Protein AF-A0A3M6R155-F1 (afdb_monomer)

Sequence (109 aa):
MAYRLGKMAHAMAHPHDADAVELNQMIVEKQVAFWQAWTAMGLHGMSAAQNFSQQWLRWSCMPWTSPAALTPLALTGQLQASLLEMATKGLAPVRRKAVANSRRLARRR

Structure (mmCIF, N/CA/C/O backbone):
data_AF-A0A3M6R155-F1
#
_entry.id   AF-A0A3M6R155-F1
#
loop_
_atom_site.group_PDB
_atom_site.id
_atom_site.type_symbol
_atom_site.label_atom_id
_atom_site.label_alt_id
_atom_site.label_comp_id
_atom_site.label_asym_id
_atom_site.label_entity_id
_atom_site.label_seq_id
_atom_site.pdbx_PDB_ins_code
_atom_site.Cartn_x
_atom_site.Cartn_y
_atom_site.Cartn_z
_atom_site.occupancy
_atom_site.B_iso_or_equiv
_atom_site.auth_seq_id
_atom_site.auth_comp_id
_atom_site.auth_asym_id
_atom_site.auth_atom_id
_atom_site.pdbx_PDB_model_num
ATOM 1 N N . MET A 1 1 ? 31.698 -8.984 -8.001 1.00 53.81 1 MET A N 1
ATOM 2 C CA . MET A 1 1 ? 30.710 -7.879 -8.112 1.00 53.81 1 MET A CA 1
ATOM 3 C C . MET A 1 1 ? 31.173 -6.743 -9.028 1.00 53.81 1 MET A C 1
ATOM 5 O O . MET A 1 1 ? 30.370 -6.322 -9.853 1.00 53.81 1 MET A O 1
ATOM 9 N N . ALA A 1 2 ? 32.440 -6.310 -8.966 1.00 62.66 2 ALA A N 1
ATOM 10 C CA . ALA A 1 2 ? 32.997 -5.236 -9.807 1.00 62.66 2 ALA A CA 1
ATOM 11 C C . ALA A 1 2 ? 32.785 -5.421 -11.329 1.00 62.66 2 ALA A C 1
ATOM 13 O O . ALA A 1 2 ? 32.384 -4.483 -12.005 1.00 62.66 2 ALA A O 1
ATOM 14 N N . TYR A 1 3 ? 32.926 -6.643 -11.858 1.00 60.19 3 TYR A N 1
ATOM 15 C CA . TYR A 1 3 ? 32.677 -6.940 -13.279 1.00 60.19 3 TYR A CA 1
ATOM 16 C C . TYR A 1 3 ? 31.215 -6.707 -13.722 1.00 60.19 3 TYR A C 1
ATOM 18 O O . TYR A 1 3 ? 30.957 -6.197 -14.810 1.00 60.19 3 TYR A O 1
ATOM 26 N N . ARG A 1 4 ? 30.232 -7.024 -12.863 1.00 59.81 4 ARG A N 1
ATOM 27 C CA . ARG A 1 4 ? 28.805 -6.780 -13.161 1.00 59.81 4 ARG A CA 1
ATOM 28 C C . ARG A 1 4 ? 28.471 -5.289 -13.111 1.00 59.81 4 ARG A C 1
ATOM 30 O O . ARG A 1 4 ? 27.705 -4.829 -13.949 1.00 59.81 4 ARG A O 1
ATOM 37 N N . LEU A 1 5 ? 29.064 -4.559 -12.165 1.00 63.44 5 LEU A N 1
ATOM 38 C CA . LEU A 1 5 ? 28.954 -3.101 -12.067 1.00 63.44 5 LEU A CA 1
ATOM 39 C C . LEU A 1 5 ? 29.582 -2.410 -13.284 1.00 63.44 5 LEU A C 1
ATOM 41 O O . LEU A 1 5 ? 28.938 -1.556 -13.879 1.00 63.44 5 LEU A O 1
ATOM 45 N N . GLY A 1 6 ? 30.769 -2.842 -13.720 1.00 67.31 6 GLY A N 1
ATOM 46 C CA . GLY A 1 6 ? 31.427 -2.323 -14.924 1.00 67.31 6 GLY A CA 1
ATOM 47 C C . GLY A 1 6 ? 30.617 -2.566 -16.201 1.00 67.31 6 GLY A C 1
ATOM 48 O O . GLY A 1 6 ? 30.427 -1.648 -16.992 1.00 67.31 6 GLY A O 1
ATOM 49 N N . LYS A 1 7 ? 30.035 -3.765 -16.363 1.00 63.97 7 LYS A N 1
ATOM 50 C CA . LYS A 1 7 ? 29.139 -4.066 -17.494 1.00 63.97 7 LYS A CA 1
ATOM 51 C C . LYS A 1 7 ? 27.850 -3.232 -17.459 1.00 63.97 7 LYS A C 1
ATOM 53 O O . LYS A 1 7 ? 27.366 -2.825 -18.509 1.00 63.97 7 LYS A O 1
ATOM 58 N N . MET A 1 8 ? 27.293 -2.965 -16.273 1.00 61.41 8 MET A N 1
ATOM 59 C CA . MET A 1 8 ? 26.123 -2.088 -16.117 1.00 61.41 8 MET A CA 1
ATOM 60 C C . MET A 1 8 ? 26.452 -0.618 -16.404 1.00 61.41 8 MET A C 1
ATOM 62 O O . MET A 1 8 ? 25.659 0.049 -17.058 1.00 61.41 8 MET A O 1
ATOM 66 N N . ALA A 1 9 ? 27.615 -0.132 -15.966 1.00 65.50 9 ALA A N 1
ATOM 67 C CA . ALA A 1 9 ? 28.080 1.226 -16.240 1.00 65.50 9 AL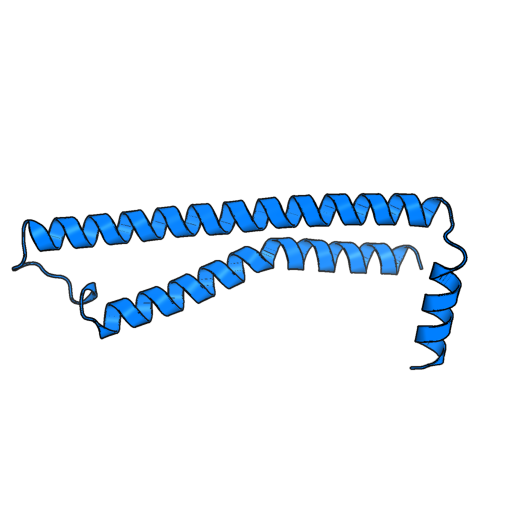A A CA 1
ATOM 68 C C . ALA A 1 9 ? 28.354 1.445 -17.737 1.00 65.50 9 ALA A C 1
ATOM 70 O O . ALA A 1 9 ? 27.937 2.453 -18.296 1.00 65.50 9 ALA A O 1
ATOM 71 N N . HIS A 1 10 ? 28.976 0.470 -18.407 1.00 64.62 10 HIS A N 1
ATOM 72 C CA . HIS A 1 10 ? 29.244 0.541 -19.843 1.00 64.62 10 HIS A CA 1
ATOM 73 C C . HIS A 1 10 ? 27.961 0.458 -20.690 1.00 64.62 10 HIS A C 1
ATOM 75 O O . HIS A 1 10 ? 27.815 1.208 -21.649 1.00 64.62 10 HIS A O 1
ATOM 81 N N . ALA A 1 11 ? 26.988 -0.372 -20.292 1.00 64.25 11 ALA A N 1
ATOM 82 C CA . ALA A 1 11 ? 25.668 -0.412 -20.932 1.00 64.25 11 ALA A CA 1
ATOM 83 C C . ALA A 1 11 ? 24.863 0.890 -20.737 1.00 64.25 11 ALA A C 1
ATOM 85 O O . ALA A 1 11 ? 24.076 1.257 -21.600 1.00 64.25 11 ALA A O 1
ATOM 86 N N . MET A 1 12 ? 25.075 1.613 -19.630 1.00 63.19 12 MET A N 1
ATOM 87 C CA . MET A 1 12 ? 24.505 2.953 -19.425 1.00 63.19 12 MET A CA 1
ATOM 88 C C . MET A 1 12 ? 25.188 4.037 -20.268 1.00 63.19 12 MET A C 1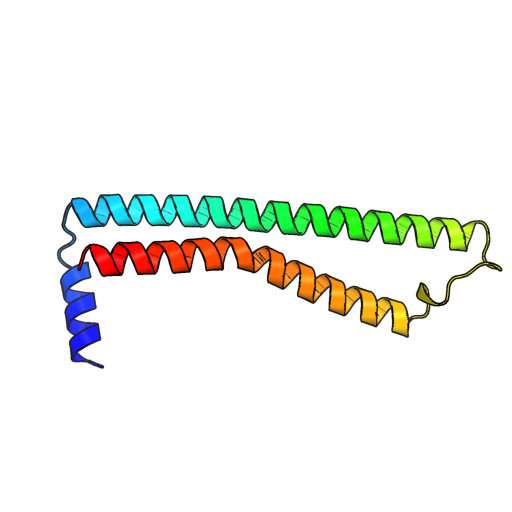
ATOM 90 O O . MET A 1 12 ? 24.548 5.033 -20.585 1.00 63.19 12 MET A O 1
ATOM 94 N N . ALA A 1 13 ? 26.465 3.862 -20.615 1.00 66.81 13 ALA A N 1
ATOM 95 C CA . ALA A 1 13 ? 27.230 4.823 -21.411 1.00 66.81 13 ALA A CA 1
ATOM 96 C C . ALA A 1 13 ? 26.902 4.763 -22.915 1.00 66.81 13 ALA A C 1
ATOM 98 O O . ALA A 1 13 ? 27.092 5.752 -23.617 1.00 66.81 13 ALA A O 1
ATOM 99 N N . HIS A 1 14 ? 26.377 3.631 -23.397 1.00 59.06 14 HIS A N 1
ATOM 100 C CA . HIS A 1 14 ? 25.954 3.442 -24.788 1.00 59.06 14 HIS A CA 1
ATOM 101 C C . HIS A 1 14 ? 24.519 2.896 -24.858 1.00 59.06 14 HIS A C 1
ATOM 103 O O . HIS A 1 14 ? 24.324 1.730 -25.208 1.00 59.06 14 HIS A O 1
ATOM 109 N N . PRO A 1 15 ? 23.508 3.705 -24.491 1.00 61.84 15 PRO A N 1
ATOM 110 C CA . PRO A 1 15 ? 22.118 3.290 -24.588 1.00 61.84 15 PRO A CA 1
ATOM 111 C C . PRO A 1 15 ? 21.742 3.116 -26.062 1.00 61.84 15 PRO A C 1
ATOM 113 O O . PRO A 1 15 ? 21.846 4.047 -26.856 1.00 61.84 15 PRO A O 1
ATOM 116 N N . HIS A 1 16 ? 21.310 1.912 -26.431 1.00 68.00 16 HIS A N 1
ATOM 117 C CA . HIS A 1 16 ? 20.696 1.662 -27.732 1.00 68.00 16 HIS A CA 1
ATOM 118 C C . HIS A 1 16 ? 19.302 2.314 -27.745 1.00 68.00 16 HIS A C 1
ATOM 120 O O . HIS A 1 16 ? 18.633 2.339 -26.711 1.00 68.00 16 HIS A O 1
ATOM 126 N N . ASP A 1 17 ? 18.798 2.786 -28.889 1.00 72.25 17 ASP A N 1
ATOM 127 C CA . ASP A 1 17 ? 17.481 3.457 -28.960 1.00 72.25 17 ASP A CA 1
ATOM 128 C C . ASP A 1 17 ? 16.334 2.599 -28.381 1.00 72.25 17 ASP A C 1
ATOM 130 O O . ASP A 1 17 ? 15.387 3.100 -27.773 1.00 72.25 17 ASP A O 1
ATOM 134 N N . ALA A 1 18 ? 16.462 1.274 -28.487 1.00 71.00 18 ALA A N 1
ATOM 135 C CA . ALA A 1 18 ? 15.538 0.300 -27.906 1.00 71.00 18 ALA A CA 1
ATOM 136 C C . ALA A 1 18 ? 15.521 0.310 -26.361 1.00 71.00 18 ALA A C 1
ATOM 138 O O . ALA A 1 18 ? 14.474 0.066 -25.754 1.00 71.00 18 ALA A O 1
ATOM 139 N N . ASP A 1 19 ? 16.649 0.624 -25.720 1.00 72.38 19 ASP A N 1
ATOM 140 C CA . ASP A 1 19 ? 16.757 0.745 -24.263 1.00 72.38 19 ASP A CA 1
ATOM 141 C C . ASP A 1 19 ? 16.162 2.066 -23.766 1.00 72.38 19 ASP A C 1
ATOM 143 O O . ASP A 1 19 ? 15.541 2.096 -22.701 1.00 72.38 19 ASP A O 1
ATOM 147 N N . ALA A 1 20 ? 16.276 3.145 -24.549 1.00 78.06 20 ALA A N 1
ATOM 148 C CA . ALA A 1 20 ? 15.637 4.426 -24.245 1.00 78.06 20 ALA A CA 1
ATOM 149 C C . ALA A 1 20 ? 14.101 4.318 -24.289 1.00 78.06 20 ALA A C 1
ATOM 151 O O . ALA A 1 20 ? 13.412 4.805 -23.386 1.00 78.06 20 ALA A O 1
ATOM 152 N N . VAL A 1 21 ? 13.563 3.612 -25.291 1.00 80.88 21 VAL A N 1
ATOM 153 C CA . VAL A 1 21 ? 12.124 3.312 -25.388 1.00 80.88 21 VAL A CA 1
ATOM 154 C C . VAL A 1 21 ? 11.657 2.458 -24.205 1.00 80.88 21 VAL A C 1
ATOM 156 O O . VAL A 1 21 ? 10.638 2.780 -23.587 1.00 80.88 21 VAL A O 1
ATOM 159 N N . GLU A 1 22 ? 12.409 1.414 -23.831 1.00 80.06 22 GLU A N 1
ATOM 160 C CA . GLU A 1 22 ? 12.077 0.599 -22.655 1.00 80.06 22 GLU A CA 1
ATOM 161 C C . GLU A 1 22 ? 12.119 1.433 -21.372 1.00 80.06 22 GLU A C 1
ATOM 163 O O . GLU A 1 22 ? 11.193 1.351 -20.569 1.00 80.06 22 GLU A O 1
ATOM 168 N N . LEU A 1 23 ? 13.143 2.271 -21.179 1.00 81.88 23 LEU A N 1
ATOM 169 C CA . LEU A 1 23 ? 13.265 3.136 -20.006 1.00 81.88 23 LEU A CA 1
ATOM 170 C C . LEU A 1 23 ? 12.075 4.089 -19.878 1.00 81.88 23 LEU A C 1
ATOM 172 O O . LEU A 1 23 ? 11.513 4.213 -18.786 1.00 81.88 23 LEU A O 1
ATOM 176 N N . ASN A 1 24 ? 11.649 4.702 -20.984 1.00 84.00 24 ASN A N 1
ATOM 177 C CA . ASN A 1 24 ? 10.467 5.556 -20.997 1.00 84.00 24 ASN A CA 1
ATOM 178 C C . ASN A 1 24 ? 9.207 4.766 -20.600 1.00 84.00 24 ASN A C 1
ATOM 180 O O . ASN A 1 24 ? 8.427 5.204 -19.751 1.00 84.00 24 ASN A O 1
ATOM 184 N N . GLN A 1 25 ? 9.059 3.539 -21.112 1.00 83.56 25 GLN A N 1
ATOM 185 C CA . GLN A 1 25 ? 7.972 2.646 -20.712 1.00 83.56 25 GLN A CA 1
ATOM 186 C C . GLN A 1 25 ? 8.022 2.315 -19.210 1.00 83.56 25 GLN A C 1
ATOM 188 O O . GLN A 1 25 ? 6.987 2.347 -18.539 1.00 83.56 25 GLN A O 1
ATOM 193 N N . MET A 1 26 ? 9.208 2.060 -18.642 1.00 81.94 26 MET A N 1
ATOM 194 C CA . MET A 1 26 ? 9.359 1.811 -17.202 1.00 81.94 26 MET A CA 1
ATOM 195 C C . MET A 1 26 ? 8.962 3.026 -16.355 1.00 81.94 26 MET A C 1
ATOM 197 O O . MET A 1 26 ? 8.375 2.860 -15.283 1.00 81.94 26 MET A O 1
ATOM 201 N N . ILE A 1 27 ? 9.289 4.242 -16.803 1.00 84.50 27 ILE A N 1
ATOM 202 C CA . ILE A 1 27 ? 8.946 5.487 -16.101 1.00 84.50 27 ILE A CA 1
ATOM 203 C C . ILE A 1 27 ? 7.426 5.657 -16.039 1.00 84.50 27 ILE A C 1
ATOM 205 O O . ILE A 1 27 ? 6.884 5.892 -14.956 1.00 84.50 27 ILE A O 1
ATOM 209 N N . VAL A 1 28 ? 6.730 5.462 -17.162 1.00 88.69 28 VAL A N 1
ATOM 210 C CA . VAL A 1 28 ? 5.260 5.504 -17.208 1.00 88.69 28 VAL A CA 1
ATOM 211 C C . VAL A 1 28 ? 4.659 4.439 -16.286 1.00 88.69 28 VAL A C 1
ATOM 213 O O . VAL A 1 28 ? 3.752 4.725 -15.504 1.00 88.69 28 VAL A O 1
ATOM 216 N N . GLU A 1 29 ? 5.199 3.217 -16.293 1.00 85.94 29 GLU A N 1
ATOM 217 C CA . GLU A 1 29 ? 4.730 2.149 -15.404 1.00 85.94 29 GLU A CA 1
ATOM 218 C C . GLU A 1 29 ? 4.892 2.479 -13.914 1.00 85.94 29 GLU A C 1
ATOM 220 O O . GLU A 1 29 ? 4.016 2.111 -13.125 1.00 85.94 29 GLU A O 1
ATOM 225 N N . LYS A 1 30 ? 5.973 3.167 -13.519 1.00 83.31 30 LYS A N 1
ATOM 226 C CA . LYS A 1 30 ? 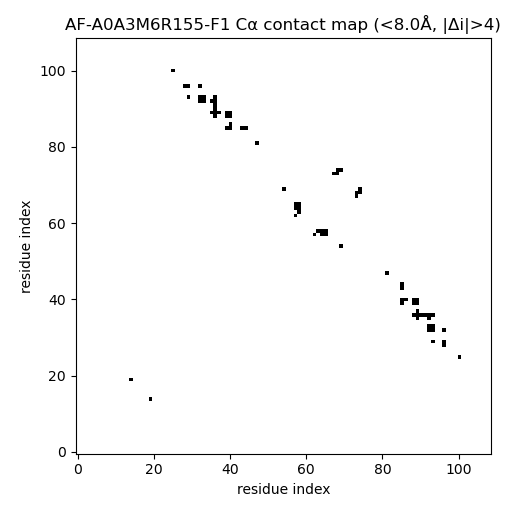6.175 3.625 -12.134 1.00 83.31 30 LYS A CA 1
ATOM 227 C C . LYS A 1 30 ? 5.123 4.654 -11.724 1.00 83.31 30 LYS A C 1
ATOM 229 O O . LYS A 1 30 ? 4.577 4.538 -10.630 1.00 83.31 30 LYS A O 1
ATOM 234 N N . GLN A 1 31 ? 4.802 5.609 -12.598 1.00 87.25 31 GLN A N 1
ATOM 235 C CA . GLN A 1 31 ? 3.757 6.607 -12.335 1.00 87.25 31 GLN A CA 1
ATOM 236 C C . GLN A 1 31 ? 2.379 5.950 -12.187 1.00 87.25 31 GLN A C 1
ATOM 238 O O . GLN A 1 31 ? 1.649 6.238 -11.242 1.00 87.25 31 GLN A O 1
ATOM 243 N N . VAL A 1 32 ? 2.042 5.000 -13.064 1.00 88.06 32 VAL A N 1
ATOM 244 C CA . VAL A 1 32 ? 0.784 4.240 -12.965 1.00 88.06 32 VAL A CA 1
ATOM 245 C C . VAL A 1 32 ? 0.733 3.415 -11.677 1.00 88.06 32 VAL A C 1
ATOM 247 O O . VAL A 1 32 ? -0.294 3.399 -11.002 1.00 88.06 32 VAL A O 1
ATOM 250 N N . ALA A 1 33 ? 1.830 2.750 -11.302 1.00 81.75 33 ALA A N 1
ATOM 251 C CA . ALA A 1 33 ? 1.902 2.001 -10.047 1.00 81.75 33 ALA A CA 1
ATOM 252 C C . ALA A 1 33 ? 1.719 2.908 -8.825 1.00 81.75 33 ALA A C 1
ATOM 254 O O . ALA A 1 33 ? 1.046 2.511 -7.877 1.00 81.75 33 ALA A O 1
ATOM 255 N N . PHE A 1 34 ? 2.279 4.120 -8.862 1.00 86.88 34 PHE A N 1
ATOM 256 C CA . PHE A 1 34 ? 2.085 5.120 -7.818 1.00 86.88 34 PHE A CA 1
ATOM 257 C C . PHE A 1 34 ? 0.613 5.529 -7.701 1.00 86.88 34 PHE A C 1
ATOM 259 O O . PHE A 1 34 ? 0.060 5.487 -6.607 1.00 86.88 34 PHE A O 1
ATOM 266 N N . TRP A 1 35 ? -0.060 5.825 -8.816 1.00 87.44 35 TRP A N 1
ATOM 267 C CA . TRP A 1 35 ? -1.493 6.139 -8.805 1.00 87.44 35 TRP A CA 1
ATOM 268 C C . TRP A 1 35 ? -2.353 4.981 -8.288 1.00 87.44 35 TRP A C 1
ATOM 270 O O . TRP A 1 35 ? -3.273 5.189 -7.496 1.00 87.44 35 TRP A O 1
ATOM 280 N N . GLN A 1 36 ? -2.036 3.746 -8.677 1.00 86.19 36 GLN A N 1
ATOM 281 C CA . GLN A 1 36 ? -2.712 2.550 -8.165 1.00 86.19 36 GLN A CA 1
ATOM 282 C C . GLN A 1 36 ? -2.497 2.371 -6.658 1.00 86.19 36 GLN A C 1
ATOM 284 O O . GLN A 1 36 ? -3.429 2.027 -5.937 1.00 86.19 36 GLN A O 1
ATOM 289 N N . ALA A 1 37 ? -1.284 2.630 -6.172 1.00 80.69 37 ALA A N 1
ATOM 290 C CA . ALA A 1 37 ? -0.971 2.587 -4.750 1.00 80.69 37 ALA A CA 1
ATOM 291 C C . ALA A 1 37 ? -1.726 3.676 -3.979 1.00 80.69 37 ALA A C 1
ATOM 293 O O . ALA A 1 37 ? -2.354 3.389 -2.963 1.00 80.69 37 ALA A O 1
ATOM 294 N N . TRP A 1 38 ? -1.710 4.910 -4.487 1.00 83.00 38 TRP A N 1
ATOM 295 C CA . TRP A 1 38 ? -2.382 6.058 -3.886 1.00 83.00 38 TRP A CA 1
ATOM 296 C C . TRP A 1 38 ? -3.890 5.841 -3.767 1.00 83.00 38 TRP A C 1
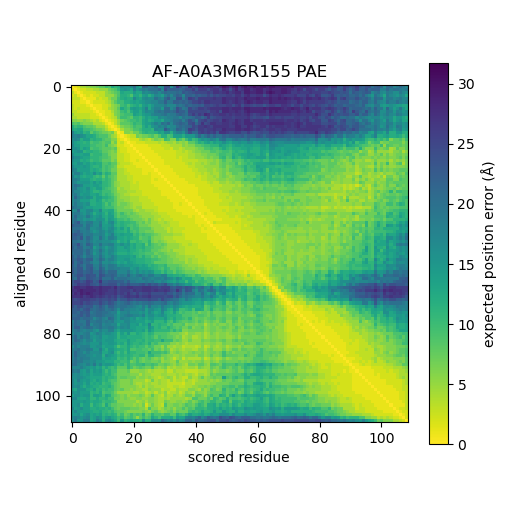ATOM 298 O O . TRP A 1 38 ? -4.464 6.005 -2.694 1.00 83.00 38 TRP A O 1
ATOM 308 N N . THR A 1 39 ? -4.529 5.399 -4.850 1.00 86.00 39 THR A N 1
ATOM 309 C CA . THR A 1 39 ? -5.968 5.098 -4.862 1.00 86.00 39 THR A CA 1
ATOM 310 C C . THR A 1 39 ? -6.320 3.940 -3.929 1.00 86.00 39 THR A C 1
ATOM 312 O O . THR A 1 39 ? -7.280 4.050 -3.170 1.00 86.00 39 THR A O 1
ATOM 315 N N . ALA A 1 40 ? -5.524 2.865 -3.905 1.00 85.50 40 ALA A N 1
ATOM 316 C CA . ALA A 1 40 ? -5.742 1.741 -2.995 1.00 85.50 40 ALA A CA 1
ATOM 317 C C . ALA A 1 40 ? -5.637 2.152 -1.516 1.00 85.50 40 ALA A C 1
ATOM 319 O O . ALA A 1 40 ? -6.474 1.749 -0.705 1.00 85.50 40 ALA A O 1
ATOM 320 N N . MET A 1 41 ? -4.643 2.975 -1.168 1.00 82.56 41 MET A N 1
ATOM 321 C CA . MET A 1 41 ? -4.501 3.524 0.184 1.00 82.56 41 MET A CA 1
ATOM 322 C C . MET A 1 41 ? -5.639 4.491 0.526 1.00 82.56 41 MET A C 1
ATOM 324 O O . MET A 1 41 ? -6.180 4.415 1.626 1.00 82.56 41 MET A O 1
ATOM 328 N N . GLY A 1 42 ? -6.043 5.353 -0.411 1.00 84.19 42 GLY A N 1
ATOM 329 C CA . GLY A 1 42 ? -7.150 6.293 -0.225 1.00 84.19 42 GLY A CA 1
ATOM 330 C C . GLY A 1 42 ? -8.481 5.592 0.055 1.00 84.19 42 GLY 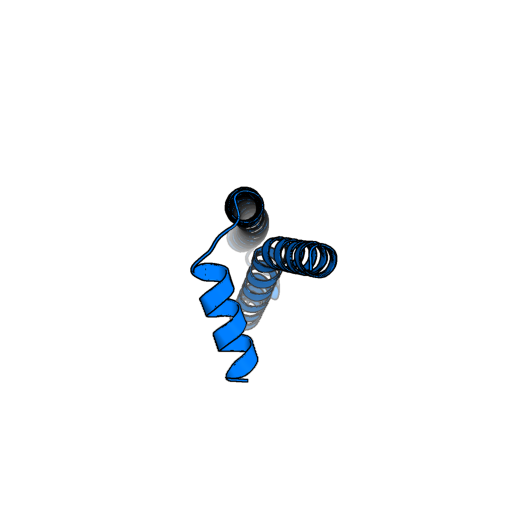A C 1
ATOM 331 O O . GLY A 1 42 ? -9.168 5.944 1.011 1.00 84.19 42 GLY A O 1
ATOM 332 N N . LEU A 1 43 ? -8.808 4.541 -0.705 1.00 87.81 43 LEU A N 1
ATOM 333 C CA . LEU A 1 43 ? -10.007 3.725 -0.474 1.00 87.81 43 LEU A CA 1
ATOM 334 C C . LEU A 1 43 ? -9.983 3.040 0.902 1.00 87.81 43 LEU A C 1
ATOM 336 O O . LEU A 1 43 ? -11.003 3.006 1.590 1.00 87.81 43 LEU A O 1
ATOM 340 N N . HIS A 1 44 ? -8.817 2.545 1.332 1.00 85.31 44 HIS A N 1
ATOM 341 C CA . HIS A 1 44 ? -8.644 2.011 2.685 1.00 85.31 44 HIS A CA 1
ATOM 342 C C . HIS A 1 44 ? -8.860 3.066 3.766 1.00 85.31 44 HIS A C 1
ATOM 344 O O . HIS A 1 44 ? -9.599 2.821 4.718 1.00 85.31 44 HIS A O 1
ATOM 350 N N . GLY A 1 45 ? -8.263 4.247 3.597 1.00 81.81 45 GLY A N 1
ATOM 351 C CA . GLY A 1 45 ? -8.427 5.366 4.521 1.00 81.81 45 GLY A CA 1
ATOM 352 C C . GLY A 1 45 ? -9.886 5.804 4.649 1.00 81.81 45 GLY A C 1
ATOM 353 O O . GLY A 1 45 ? -10.363 6.017 5.760 1.00 81.81 45 GLY A O 1
ATOM 354 N N . MET A 1 46 ? -10.627 5.860 3.537 1.00 87.50 46 MET A N 1
ATOM 355 C CA . MET A 1 46 ? -12.060 6.176 3.550 1.00 87.50 46 MET A CA 1
ATOM 356 C C . MET A 1 46 ? -12.879 5.137 4.323 1.00 87.50 46 MET A C 1
ATOM 358 O O . MET A 1 46 ? -13.720 5.510 5.139 1.00 87.50 46 MET A O 1
ATOM 362 N N . SER A 1 47 ? -12.627 3.844 4.102 1.00 87.12 47 SER A N 1
ATOM 363 C CA . SER A 1 47 ? -13.312 2.771 4.834 1.00 87.12 47 SER A CA 1
ATOM 364 C C . SER A 1 47 ? -13.003 2.818 6.335 1.00 87.12 47 SER A C 1
ATOM 366 O O . SER A 1 47 ? -13.916 2.726 7.157 1.00 87.12 47 SER A O 1
ATOM 368 N N . ALA A 1 48 ? -11.738 3.044 6.703 1.00 83.75 48 ALA A N 1
ATOM 369 C CA . ALA A 1 48 ? -11.330 3.202 8.096 1.00 83.75 48 ALA A CA 1
ATOM 370 C C . ALA A 1 48 ? -11.998 4.425 8.755 1.00 83.75 48 ALA A C 1
ATOM 372 O O . ALA A 1 48 ? -12.511 4.318 9.869 1.00 83.75 48 ALA A O 1
ATOM 373 N N . ALA A 1 49 ? -12.066 5.559 8.050 1.00 85.50 49 ALA A N 1
ATOM 374 C CA . ALA A 1 49 ? -12.722 6.772 8.533 1.00 85.50 49 ALA A CA 1
ATOM 375 C C . ALA A 1 49 ? -14.232 6.574 8.754 1.00 85.50 49 ALA A C 1
ATOM 377 O O . ALA A 1 49 ? -14.751 6.993 9.787 1.00 85.50 49 ALA A O 1
ATOM 378 N N . GLN A 1 50 ? -14.926 5.887 7.838 1.00 88.81 50 GLN A N 1
ATOM 379 C CA . GLN A 1 50 ? -16.348 5.555 7.999 1.00 88.81 50 GLN A CA 1
ATOM 380 C C . GLN A 1 50 ? -16.595 4.636 9.202 1.00 88.81 50 GLN A C 1
ATOM 382 O O . GLN A 1 50 ? -17.517 4.869 9.988 1.00 88.81 50 GLN A O 1
ATOM 387 N N . ASN A 1 51 ? -15.757 3.612 9.383 1.00 85.56 51 ASN A N 1
ATOM 388 C CA . ASN A 1 51 ? -15.855 2.718 10.536 1.00 85.56 51 ASN A CA 1
ATOM 389 C C . ASN A 1 51 ? -15.623 3.467 11.851 1.00 85.56 51 ASN A C 1
ATOM 391 O O . ASN A 1 51 ? -16.331 3.229 12.831 1.00 85.56 51 ASN A O 1
ATOM 395 N N . PHE A 1 52 ? -14.659 4.388 11.882 1.00 83.94 52 PHE A N 1
ATOM 396 C CA . PHE A 1 52 ? -14.416 5.220 13.054 1.00 83.94 52 PHE A CA 1
ATOM 397 C C . PHE A 1 52 ? -15.591 6.168 13.330 1.00 83.94 52 PHE A C 1
ATOM 399 O O . PHE A 1 52 ? -16.068 6.225 14.462 1.00 83.94 52 PHE A O 1
ATOM 406 N N . SER A 1 53 ? -16.129 6.848 12.310 1.00 86.94 53 SER A N 1
ATOM 407 C CA . SER A 1 53 ? -17.256 7.773 12.490 1.00 86.94 53 SER A CA 1
ATOM 408 C C . SER A 1 53 ? -18.516 7.071 12.994 1.00 86.94 53 SER A C 1
ATOM 410 O O . SER A 1 53 ? -19.229 7.619 13.830 1.00 86.94 53 SER A O 1
ATOM 412 N N . GLN A 1 54 ? -18.790 5.846 12.528 1.00 87.69 54 GLN A N 1
ATOM 413 C CA . GLN A 1 54 ? -19.925 5.058 13.018 1.00 87.69 54 GLN A CA 1
ATOM 414 C C . GLN A 1 54 ? -19.750 4.641 14.480 1.00 87.69 54 GLN A C 1
ATOM 416 O O . GLN A 1 54 ? -20.701 4.718 15.257 1.00 87.69 54 GLN A O 1
ATOM 421 N N . GLN A 1 55 ? -18.543 4.215 14.863 1.00 82.88 55 GLN A N 1
ATOM 422 C CA . GLN A 1 55 ? -18.236 3.867 16.251 1.00 82.88 55 GLN A CA 1
ATOM 423 C C . GLN A 1 55 ? -18.337 5.090 17.166 1.00 82.88 55 GLN A C 1
ATOM 425 O O . GLN A 1 55 ? -18.949 5.005 18.229 1.00 82.88 55 GLN A O 1
ATOM 430 N N . TRP A 1 56 ? -17.817 6.235 16.719 1.00 82.56 56 TRP A N 1
ATOM 431 C CA . TRP A 1 56 ? -17.917 7.504 17.431 1.00 82.56 56 TRP A CA 1
ATOM 432 C C . TRP A 1 56 ? -19.370 7.947 17.619 1.00 82.56 56 TRP A C 1
ATOM 434 O O . TRP A 1 56 ? -19.784 8.254 18.735 1.00 82.56 56 TRP A O 1
ATOM 444 N N . LEU A 1 57 ? -20.171 7.922 16.548 1.00 88.06 57 LEU A N 1
ATOM 445 C CA . LEU A 1 57 ? -21.583 8.295 16.605 1.00 88.06 57 LEU A CA 1
ATOM 446 C C . LEU A 1 57 ? -22.358 7.380 17.560 1.00 88.06 57 LEU A C 1
ATOM 448 O O . LEU A 1 57 ? -23.079 7.871 18.428 1.00 88.06 57 LEU A O 1
ATOM 452 N N . ARG A 1 58 ? -22.160 6.058 17.460 1.00 85.31 58 ARG A N 1
ATOM 453 C CA . ARG A 1 58 ? -22.776 5.089 18.380 1.00 85.31 58 ARG A CA 1
ATOM 454 C C . ARG A 1 58 ? -22.407 5.366 19.831 1.00 85.31 58 ARG A C 1
ATOM 456 O O . ARG A 1 58 ? -23.291 5.373 20.678 1.00 85.31 58 ARG A O 1
ATOM 463 N N . TRP A 1 59 ? -21.136 5.641 20.108 1.00 82.50 59 TRP A N 1
ATOM 464 C CA . TRP A 1 59 ? -20.685 5.995 21.450 1.00 82.50 59 TRP A CA 1
ATOM 465 C C . TRP A 1 59 ? -21.306 7.300 21.958 1.00 82.50 59 TRP A C 1
ATOM 467 O O . TRP A 1 59 ? -21.761 7.347 23.096 1.00 82.50 59 TRP A O 1
ATOM 477 N N . SER A 1 60 ? -21.400 8.328 21.108 1.00 84.06 60 SER A N 1
ATOM 478 C CA . SER A 1 60 ? -21.998 9.617 21.480 1.00 84.06 60 SER A CA 1
ATOM 479 C C . SER A 1 60 ? -23.500 9.532 21.775 1.00 84.06 60 SER A C 1
ATOM 481 O O . SER A 1 60 ? -23.980 10.186 22.695 1.00 84.06 60 SER A O 1
ATOM 483 N N . CYS A 1 61 ? -24.244 8.711 21.027 1.00 88.06 61 CYS A N 1
ATOM 484 C CA . CYS A 1 61 ? -25.693 8.577 21.186 1.00 88.06 61 CYS A CA 1
ATOM 485 C C . CYS A 1 61 ? -26.089 7.526 22.230 1.00 88.06 61 CYS A C 1
ATOM 487 O O . CYS A 1 61 ? -27.149 7.632 22.841 1.00 88.06 61 CYS A O 1
ATOM 489 N N . MET A 1 62 ? -25.275 6.483 22.396 1.00 86.25 62 MET A N 1
ATOM 490 C CA . MET A 1 62 ? -25.565 5.331 23.248 1.00 86.25 62 MET A CA 1
ATOM 491 C C . MET A 1 62 ? -24.295 4.897 24.001 1.00 86.25 62 MET A C 1
ATOM 493 O O . MET A 1 62 ? -23.778 3.799 23.764 1.00 86.25 62 MET A O 1
ATOM 497 N N . PRO A 1 63 ? -23.778 5.721 24.932 1.00 77.12 63 PRO A N 1
ATOM 498 C CA . PRO A 1 63 ? -22.518 5.446 25.632 1.00 77.12 63 PRO A CA 1
ATOM 499 C C . PRO A 1 63 ? -22.554 4.151 26.458 1.00 77.12 63 PRO A C 1
ATOM 501 O O . PRO A 1 63 ? -21.525 3.504 26.641 1.00 77.12 63 PRO A O 1
ATOM 504 N N . TRP A 1 64 ? -23.739 3.712 26.891 1.00 79.75 64 TRP A N 1
ATOM 505 C CA . TRP A 1 64 ? -23.951 2.434 27.585 1.00 79.75 64 TRP A CA 1
ATOM 506 C C . TRP A 1 64 ? -23.841 1.198 26.675 1.00 79.75 64 TRP A C 1
ATOM 508 O O . TRP A 1 64 ? -23.802 0.078 27.172 1.00 79.75 64 TRP A O 1
ATOM 518 N N . THR A 1 65 ? -23.775 1.381 25.353 1.00 76.06 65 THR A N 1
ATOM 519 C CA . THR A 1 65 ? -23.544 0.301 24.374 1.00 76.06 65 THR A CA 1
ATOM 520 C C . THR A 1 65 ? -22.096 0.238 23.893 1.00 76.06 65 THR A C 1
ATOM 522 O O . THR A 1 65 ? -21.809 -0.483 22.937 1.00 76.06 65 THR A O 1
ATOM 525 N N . SER A 1 66 ? -21.193 1.008 24.521 1.00 63.56 66 SER A N 1
ATOM 526 C CA . SER A 1 66 ? -19.823 1.194 24.041 1.00 63.56 66 SER A CA 1
ATOM 527 C C . SER A 1 66 ? -19.147 -0.151 23.740 1.00 63.56 66 SER A C 1
ATOM 529 O O . SER A 1 66 ? -18.940 -0.955 24.654 1.00 63.56 66 SER A O 1
ATOM 531 N N . PRO A 1 67 ? -18.803 -0.432 22.470 1.00 61.19 67 PRO A N 1
ATOM 532 C CA . PRO A 1 67 ? -18.102 -1.655 22.132 1.00 61.19 67 PRO A CA 1
ATOM 533 C C . PRO A 1 67 ? -16.681 -1.608 22.708 1.00 61.19 67 PRO A C 1
ATOM 535 O O . PRO A 1 67 ? -16.027 -0.564 22.695 1.00 61.19 67 PRO A O 1
ATOM 538 N N . ALA A 1 68 ? -16.151 -2.762 23.128 1.00 61.94 68 ALA A N 1
ATOM 539 C CA . ALA A 1 68 ? -14.766 -2.922 23.605 1.00 61.94 68 ALA A CA 1
ATOM 540 C C . ALA A 1 68 ? -13.695 -2.361 22.633 1.00 61.94 68 ALA A C 1
ATOM 542 O O . ALA A 1 68 ? -12.557 -2.092 23.026 1.00 61.94 68 ALA A O 1
ATOM 543 N N . ALA A 1 69 ? -14.081 -2.143 21.371 1.00 60.31 69 ALA A N 1
ATOM 544 C CA . ALA A 1 69 ? -13.302 -1.524 20.305 1.00 60.31 6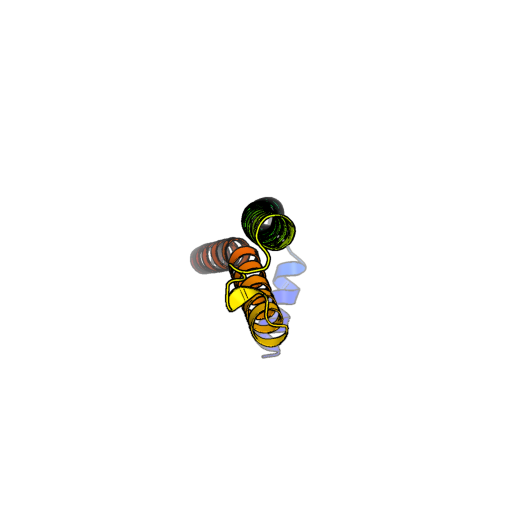9 ALA A CA 1
ATOM 545 C C . ALA A 1 69 ? -12.876 -0.063 20.566 1.00 60.31 69 ALA A C 1
ATOM 547 O O . ALA A 1 69 ? -11.914 0.388 19.952 1.00 60.31 69 ALA A O 1
ATOM 548 N N . LEU A 1 70 ? -13.533 0.665 21.478 1.00 65.69 70 LEU A N 1
ATOM 549 C CA . LEU A 1 70 ? -13.185 2.055 21.824 1.00 65.69 70 LEU A CA 1
ATOM 550 C C . LEU A 1 70 ? -12.223 2.177 23.014 1.00 65.69 70 LEU A C 1
ATOM 552 O O . LEU A 1 70 ? -11.939 3.281 23.478 1.00 65.69 70 LEU A O 1
ATOM 556 N N . THR A 1 71 ? -11.696 1.060 23.522 1.00 73.62 7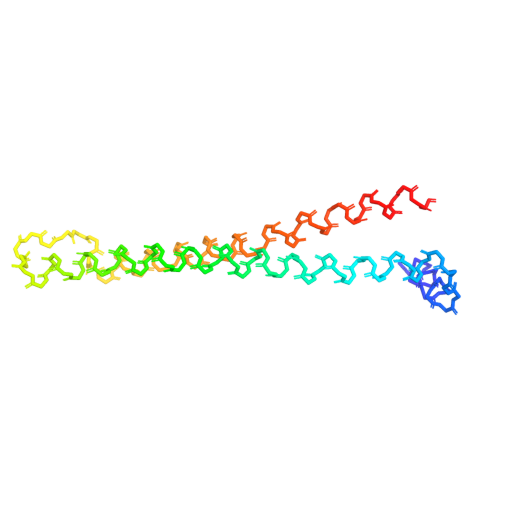1 THR A N 1
ATOM 557 C CA . THR A 1 71 ? -10.621 1.117 24.518 1.00 73.62 71 THR A CA 1
ATOM 558 C C . THR A 1 71 ? -9.328 1.641 23.873 1.00 73.62 71 THR A C 1
ATOM 560 O O . THR A 1 71 ? -9.048 1.312 22.717 1.00 73.62 71 THR A O 1
ATOM 563 N N . PRO A 1 72 ? -8.488 2.409 24.595 1.00 73.38 72 PRO A N 1
ATOM 564 C CA . PRO A 1 72 ? -7.229 2.931 24.050 1.00 73.38 72 PRO A CA 1
ATOM 565 C C . PRO A 1 72 ? -6.316 1.838 23.467 1.00 73.38 72 PRO A C 1
ATOM 567 O O . PRO A 1 72 ? -5.652 2.042 22.449 1.00 73.38 72 PRO A O 1
ATOM 570 N N . LEU A 1 73 ? -6.321 0.646 24.073 1.00 79.25 73 LEU A N 1
ATOM 571 C CA . LEU A 1 73 ? -5.543 -0.501 23.606 1.00 79.25 73 LEU A CA 1
ATOM 572 C C . LEU A 1 73 ? -6.103 -1.096 22.302 1.00 79.25 73 LEU A C 1
ATOM 574 O O . LEU A 1 73 ? -5.342 -1.401 21.386 1.00 79.25 73 LEU A O 1
ATOM 578 N N . ALA A 1 74 ? -7.427 -1.223 22.177 1.00 77.75 74 ALA A N 1
ATOM 579 C CA . ALA A 1 74 ? -8.047 -1.700 20.941 1.00 77.75 74 ALA A CA 1
ATOM 580 C C . ALA A 1 74 ? -7.873 -0.697 19.787 1.00 77.75 74 ALA A C 1
ATOM 582 O O . ALA A 1 74 ? -7.581 -1.102 18.663 1.00 77.75 74 ALA A O 1
ATOM 583 N N . LEU A 1 75 ? -7.979 0.604 20.074 1.00 77.56 75 LEU A N 1
ATOM 584 C CA . LEU A 1 75 ? -7.750 1.682 19.108 1.00 77.56 75 LEU A CA 1
ATOM 585 C C . LEU A 1 75 ? -6.313 1.693 18.585 1.00 77.56 75 LEU A C 1
ATOM 587 O O . LEU A 1 75 ? -6.097 1.745 17.376 1.00 77.56 75 LEU A O 1
ATOM 591 N N . THR A 1 76 ? -5.323 1.597 19.474 1.00 81.44 76 THR A N 1
ATOM 592 C CA . THR A 1 76 ? -3.910 1.535 19.070 1.00 81.44 76 THR A CA 1
ATOM 593 C C . THR A 1 76 ? -3.608 0.285 18.240 1.00 81.44 76 THR A C 1
ATOM 595 O O . THR A 1 76 ? -2.939 0.397 17.212 1.00 81.44 76 THR A O 1
ATOM 598 N N . GLY A 1 77 ? -4.168 -0.874 18.607 1.00 82.88 77 GLY A N 1
ATOM 599 C CA . GLY A 1 77 ? -4.080 -2.100 17.808 1.00 82.88 77 GLY A CA 1
ATOM 600 C C . GLY A 1 77 ? -4.717 -1.970 16.417 1.00 82.88 77 GLY A C 1
ATOM 601 O O . GLY A 1 77 ? -4.093 -2.328 15.418 1.00 82.88 77 GLY A O 1
ATOM 602 N N . GLN A 1 78 ? -5.923 -1.397 16.324 1.00 81.25 78 GLN A N 1
ATOM 603 C CA . GLN A 1 78 ? -6.604 -1.156 15.043 1.00 81.25 78 GLN A CA 1
ATOM 604 C C . GL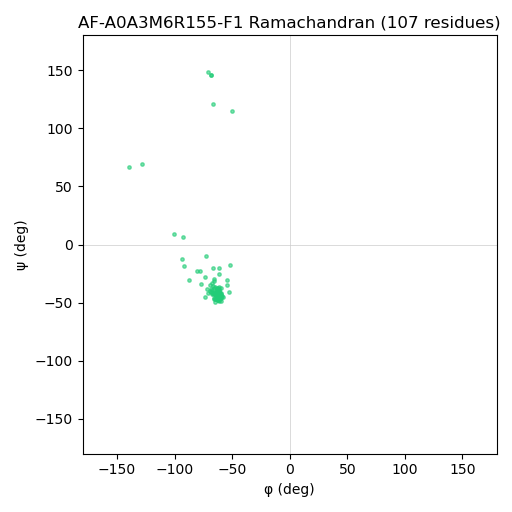N A 1 78 ? -5.833 -0.184 14.147 1.00 81.25 78 GLN A C 1
ATOM 606 O O . GLN A 1 78 ? -5.744 -0.406 12.938 1.00 81.25 78 GLN A O 1
ATOM 611 N N . LEU A 1 79 ? -5.251 0.871 14.722 1.00 81.25 79 LEU A N 1
ATOM 612 C CA . LEU A 1 79 ? -4.439 1.833 13.978 1.00 81.25 79 LEU A CA 1
ATOM 613 C C . LEU A 1 79 ? -3.164 1.183 13.435 1.00 81.25 79 LEU A C 1
ATOM 615 O O . LEU A 1 79 ? -2.868 1.335 12.252 1.00 81.25 79 LEU A O 1
ATOM 619 N N . GLN A 1 80 ? -2.439 0.416 14.253 1.00 85.56 80 GLN A N 1
ATOM 620 C CA . GLN A 1 80 ? -1.236 -0.295 13.805 1.00 85.56 80 GLN A CA 1
ATOM 621 C C . GLN A 1 80 ? -1.545 -1.301 12.690 1.00 85.56 80 GLN A C 1
ATOM 623 O O . GLN A 1 80 ? -0.846 -1.325 11.676 1.00 85.56 80 GLN A O 1
ATOM 628 N N . ALA A 1 81 ? -2.616 -2.086 12.843 1.00 85.69 81 ALA A N 1
ATOM 629 C CA . ALA A 1 81 ? -3.057 -3.029 11.819 1.00 85.69 81 ALA A CA 1
ATOM 630 C C . ALA A 1 81 ? -3.444 -2.309 10.516 1.00 85.69 81 ALA A C 1
ATOM 632 O O . ALA A 1 81 ? -2.980 -2.687 9.442 1.00 85.69 81 ALA A O 1
ATOM 633 N N . SER A 1 82 ? -4.210 -1.217 10.610 1.00 83.62 82 SER A N 1
ATOM 634 C CA . SER A 1 82 ? -4.624 -0.421 9.447 1.00 83.62 82 SER A CA 1
ATOM 635 C C . SER A 1 82 ? -3.433 0.210 8.725 1.00 83.62 82 SER A C 1
ATOM 637 O O . SER A 1 82 ? -3.386 0.200 7.498 1.00 83.62 82 SER A O 1
ATOM 639 N N . LEU A 1 83 ? -2.438 0.716 9.461 1.00 82.88 83 LEU A N 1
ATOM 640 C CA . LEU A 1 83 ? -1.211 1.265 8.879 1.00 82.88 83 LEU A CA 1
ATOM 641 C C . LEU A 1 83 ? -0.406 0.193 8.136 1.00 82.88 83 LEU A C 1
ATOM 643 O O . LEU A 1 83 ? 0.074 0.441 7.028 1.00 82.88 83 LEU A O 1
ATOM 647 N N . LEU A 1 84 ? -0.290 -1.007 8.710 1.00 88.12 84 LEU A N 1
ATOM 648 C CA . LEU A 1 84 ? 0.386 -2.127 8.061 1.00 88.12 84 LEU A CA 1
ATOM 649 C C . LEU A 1 84 ? -0.365 -2.580 6.798 1.00 88.12 84 LEU A C 1
ATOM 651 O O . LEU A 1 84 ? 0.247 -2.811 5.752 1.00 88.12 84 LEU A O 1
ATOM 655 N N . GLU A 1 85 ? -1.693 -2.651 6.850 1.00 84.88 85 GLU A N 1
ATOM 656 C CA . GLU A 1 85 ? -2.521 -2.949 5.679 1.00 84.88 85 GLU A CA 1
ATOM 657 C C . GLU A 1 85 ? -2.404 -1.876 4.590 1.00 84.88 85 GLU A C 1
ATOM 659 O O . GLU A 1 85 ? -2.234 -2.198 3.414 1.00 84.88 85 GLU A O 1
ATOM 664 N N . MET A 1 86 ? -2.424 -0.595 4.957 1.00 80.00 86 MET A N 1
ATOM 665 C CA . MET A 1 86 ? -2.224 0.504 4.011 1.00 80.00 86 MET A CA 1
ATOM 666 C C . MET A 1 86 ? -0.843 0.428 3.355 1.00 80.00 86 MET A C 1
ATOM 668 O O . MET A 1 86 ? -0.745 0.525 2.132 1.00 80.00 86 MET A O 1
ATOM 672 N N . ALA A 1 87 ? 0.215 0.181 4.133 1.00 82.19 87 ALA A N 1
ATOM 673 C CA . ALA A 1 87 ? 1.570 0.031 3.612 1.00 82.19 87 ALA A CA 1
ATOM 674 C C . ALA A 1 87 ? 1.684 -1.164 2.650 1.00 82.19 87 ALA A C 1
ATOM 676 O O . ALA A 1 87 ? 2.245 -1.045 1.558 1.00 82.19 87 ALA A O 1
ATOM 677 N N . THR A 1 88 ? 1.106 -2.313 3.009 1.00 84.31 88 THR A N 1
ATOM 678 C CA . THR A 1 88 ? 1.123 -3.506 2.147 1.00 84.31 88 THR A CA 1
ATOM 679 C C . THR A 1 88 ? 0.324 -3.297 0.857 1.00 84.31 88 THR A C 1
ATOM 681 O O . THR A 1 88 ? 0.805 -3.669 -0.219 1.00 84.31 88 THR A O 1
ATOM 684 N N . LYS A 1 89 ? -0.842 -2.638 0.916 1.00 81.06 89 LYS A N 1
ATOM 685 C CA . LYS A 1 89 ? -1.640 -2.298 -0.275 1.00 81.06 89 LYS A CA 1
ATOM 686 C C . LYS A 1 89 ? -0.990 -1.231 -1.147 1.00 81.06 89 LYS A C 1
ATOM 688 O O . LYS A 1 89 ? -1.064 -1.340 -2.369 1.00 81.06 89 LYS A O 1
ATOM 693 N N . GLY A 1 90 ? -0.290 -0.266 -0.554 1.00 78.50 90 GLY A N 1
ATOM 694 C CA . GLY A 1 90 ? 0.503 0.722 -1.286 1.00 78.50 90 GLY A CA 1
ATOM 695 C C . GLY A 1 90 ? 1.703 0.102 -2.012 1.00 78.50 90 GLY A C 1
ATOM 696 O O . GLY A 1 90 ? 2.027 0.482 -3.135 1.00 78.50 90 GLY A O 1
ATOM 697 N N . LEU A 1 91 ? 2.343 -0.912 -1.425 1.00 84.50 91 LEU A N 1
ATOM 698 C CA . LEU A 1 91 ? 3.504 -1.570 -2.035 1.00 84.50 91 LEU A CA 1
ATOM 699 C C . LEU A 1 91 ? 3.138 -2.609 -3.104 1.00 84.50 91 LEU A C 1
ATOM 701 O O . LEU A 1 91 ? 3.964 -2.917 -3.969 1.00 84.50 91 LEU A O 1
ATOM 705 N N . ALA A 1 92 ? 1.921 -3.158 -3.083 1.00 86.88 92 ALA A N 1
ATOM 706 C CA . ALA A 1 92 ? 1.527 -4.240 -3.984 1.00 86.88 92 ALA A CA 1
ATOM 707 C C . ALA A 1 92 ? 1.611 -3.878 -5.488 1.00 86.88 92 ALA A C 1
ATOM 709 O O . ALA A 1 92 ? 2.203 -4.663 -6.242 1.00 86.88 92 ALA A O 1
ATOM 710 N N . PRO A 1 93 ? 1.118 -2.712 -5.961 1.00 84.38 93 PRO A N 1
ATOM 711 C CA . PRO A 1 93 ? 1.239 -2.315 -7.368 1.00 84.38 93 PRO A CA 1
ATOM 712 C C . PRO A 1 93 ? 2.695 -2.128 -7.805 1.00 84.38 93 PRO A C 1
ATOM 714 O O . PRO A 1 93 ? 3.094 -2.606 -8.871 1.00 84.38 93 PRO A O 1
ATOM 717 N N . VAL A 1 94 ? 3.511 -1.506 -6.946 1.00 83.75 94 VAL A N 1
ATOM 718 C CA . VAL A 1 94 ? 4.944 -1.279 -7.187 1.00 83.75 94 VAL A CA 1
ATOM 719 C C . VAL A 1 94 ? 5.679 -2.610 -7.305 1.00 83.75 94 VAL A C 1
ATOM 721 O O . VAL A 1 94 ? 6.392 -2.838 -8.283 1.00 83.75 94 VAL A O 1
ATOM 724 N N . ARG A 1 95 ? 5.442 -3.536 -6.368 1.00 86.00 95 ARG A N 1
ATOM 725 C CA . ARG A 1 95 ? 6.017 -4.887 -6.399 1.00 86.00 95 ARG A CA 1
ATOM 726 C C . ARG A 1 95 ? 5.611 -5.638 -7.665 1.00 86.00 95 ARG A C 1
ATOM 728 O O . ARG A 1 95 ? 6.464 -6.244 -8.312 1.00 86.00 95 ARG A O 1
ATOM 735 N N . ARG A 1 96 ? 4.332 -5.585 -8.054 1.00 87.25 96 ARG A N 1
ATOM 736 C CA . ARG A 1 96 ? 3.830 -6.248 -9.269 1.00 87.25 96 ARG A CA 1
ATOM 737 C C . ARG A 1 96 ? 4.525 -5.717 -10.524 1.00 87.25 96 ARG A C 1
ATOM 739 O O . ARG A 1 96 ? 4.949 -6.518 -11.358 1.00 87.25 96 ARG A O 1
ATOM 746 N N . LYS A 1 97 ? 4.674 -4.393 -10.650 1.00 86.31 97 LYS A N 1
ATOM 747 C CA . LYS A 1 97 ? 5.383 -3.778 -11.781 1.00 86.31 97 LYS A CA 1
ATOM 748 C C . LYS A 1 97 ? 6.878 -4.083 -11.760 1.00 86.31 97 LYS A C 1
ATOM 750 O O . LYS A 1 97 ? 7.405 -4.470 -12.795 1.00 86.31 97 LYS A O 1
ATOM 755 N N . ALA A 1 98 ? 7.534 -4.028 -10.602 1.00 85.25 98 ALA A N 1
ATOM 756 C CA . ALA A 1 98 ? 8.948 -4.376 -10.468 1.00 85.25 98 ALA A CA 1
ATOM 757 C C . ALA A 1 98 ? 9.240 -5.829 -10.895 1.00 85.25 98 ALA A C 1
ATOM 759 O O . ALA A 1 98 ? 10.192 -6.077 -11.632 1.00 85.25 98 ALA A O 1
ATOM 760 N N . VAL A 1 99 ? 8.389 -6.785 -10.502 1.00 89.56 99 VAL A N 1
ATOM 761 C CA . VAL A 1 99 ? 8.516 -8.198 -10.907 1.00 89.56 99 VAL A CA 1
ATOM 762 C C . VAL A 1 99 ? 8.234 -8.394 -12.399 1.00 89.56 99 VAL A C 1
ATOM 764 O O . VAL A 1 99 ? 8.920 -9.166 -13.067 1.00 89.56 99 VAL A O 1
ATOM 767 N N . ALA A 1 100 ? 7.229 -7.712 -12.954 1.00 87.56 100 ALA A N 1
ATOM 768 C CA . ALA A 1 100 ? 6.957 -7.776 -14.390 1.00 87.56 100 ALA A CA 1
ATOM 769 C C . ALA A 1 100 ? 8.128 -7.207 -15.211 1.00 87.56 100 ALA A C 1
ATOM 771 O O . ALA A 1 100 ? 8.515 -7.787 -16.226 1.00 87.56 100 ALA A O 1
ATOM 772 N N . ASN A 1 101 ? 8.715 -6.112 -14.731 1.00 84.31 101 ASN A N 1
ATOM 773 C CA . ASN A 1 101 ? 9.846 -5.444 -15.347 1.00 84.31 101 ASN A CA 1
ATOM 774 C C . ASN A 1 101 ? 11.103 -6.324 -15.352 1.00 84.31 101 ASN A C 1
ATOM 776 O O . ASN A 1 101 ? 11.673 -6.570 -16.414 1.00 84.31 101 ASN A O 1
ATOM 780 N N . SER A 1 102 ? 11.463 -6.910 -14.203 1.00 85.12 102 SER A N 1
ATOM 781 C CA . SER A 1 102 ? 12.614 -7.815 -14.114 1.00 85.12 102 SER A CA 1
ATOM 782 C C . SER A 1 102 ? 12.473 -9.028 -15.041 1.00 85.12 102 SER A C 1
ATOM 784 O O . SER A 1 102 ? 13.441 -9.422 -15.689 1.00 85.12 102 SER A O 1
ATOM 786 N N . ARG A 1 103 ? 11.254 -9.568 -15.194 1.00 87.50 103 ARG A N 1
ATOM 787 C CA . ARG A 1 103 ? 10.947 -10.646 -16.152 1.00 87.50 103 ARG A CA 1
ATOM 788 C C . ARG A 1 103 ? 11.058 -10.219 -17.618 1.00 87.50 103 ARG A C 1
ATOM 790 O O . ARG A 1 103 ? 11.361 -11.060 -18.461 1.00 87.50 103 ARG A O 1
ATOM 797 N N . ARG A 1 104 ? 10.754 -8.965 -17.973 1.00 82.56 104 ARG A N 1
ATOM 798 C CA . ARG A 1 104 ? 10.946 -8.461 -19.349 1.00 82.56 104 ARG A CA 1
ATOM 799 C C . ARG A 1 104 ? 12.422 -8.235 -19.649 1.00 82.56 104 ARG A C 1
ATOM 801 O O . ARG A 1 104 ? 12.895 -8.716 -20.671 1.00 82.56 104 ARG A O 1
ATOM 808 N N . LEU A 1 105 ? 13.153 -7.614 -18.726 1.00 81.75 105 LEU A N 1
ATOM 809 C CA . LEU A 1 105 ? 14.595 -7.400 -18.865 1.00 81.75 105 LEU A CA 1
ATOM 810 C C . LEU A 1 105 ? 15.370 -8.719 -18.967 1.00 81.75 105 LEU A C 1
ATOM 812 O O . LEU A 1 105 ? 16.281 -8.827 -19.777 1.00 81.75 105 LEU A O 1
ATOM 816 N N . ALA A 1 106 ? 14.982 -9.742 -18.200 1.00 83.50 106 ALA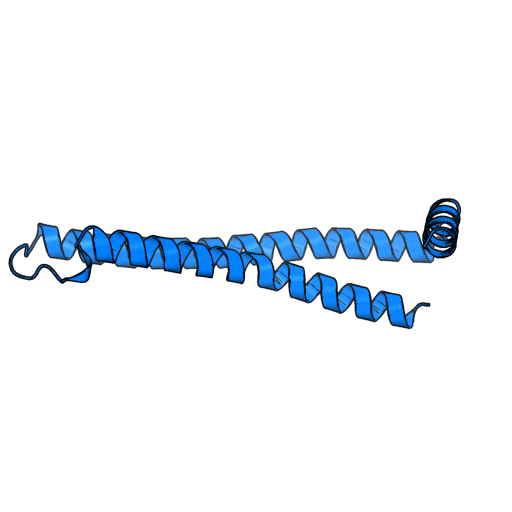 A N 1
ATOM 817 C CA . ALA A 1 106 ? 15.596 -11.068 -18.276 1.00 83.50 106 ALA A CA 1
ATOM 818 C C . ALA A 1 106 ? 15.336 -11.805 -19.603 1.00 83.50 106 ALA A C 1
ATOM 820 O O . ALA A 1 106 ? 16.065 -12.734 -19.910 1.00 83.50 106 ALA A O 1
ATOM 821 N N . ARG A 1 107 ? 14.303 -11.417 -20.365 1.00 83.38 107 ARG A N 1
ATOM 822 C CA . ARG A 1 107 ? 13.992 -11.984 -21.690 1.00 83.38 107 ARG A CA 1
ATOM 823 C C . ARG A 1 107 ? 14.636 -11.222 -22.847 1.00 83.38 107 ARG A C 1
ATOM 825 O O . ARG A 1 107 ? 14.684 -11.751 -23.948 1.00 83.38 107 ARG A O 1
ATOM 832 N N . ARG A 1 108 ? 15.056 -9.973 -22.615 1.00 70.00 108 ARG A N 1
ATOM 833 C CA . ARG A 1 108 ? 15.758 -9.137 -23.604 1.00 70.00 108 ARG A CA 1
ATOM 834 C C . ARG A 1 108 ? 17.284 -9.221 -23.503 1.00 70.00 108 ARG A C 1
ATOM 836 O O . ARG A 1 108 ? 17.960 -8.727 -24.396 1.00 70.00 108 ARG A O 1
ATOM 843 N N . ARG A 1 109 ? 17.809 -9.795 -22.419 1.00 57.81 109 ARG A N 1
ATOM 844 C CA . ARG A 1 109 ? 19.218 -10.187 -22.278 1.00 57.81 109 ARG A CA 1
ATOM 845 C C . ARG A 1 109 ? 19.423 -11.608 -22.759 1.00 57.81 109 ARG A C 1
ATOM 847 O O . ARG A 1 109 ? 20.552 -11.868 -23.219 1.00 57.81 109 ARG A O 1
#

Organism: NCBI:txid1550736

Secondary structure (DSSP, 8-state):
-HHHHHHHHHHHHS--HHHHHHHHHHHHHHHHHHHHHHHHHHHHHHHHHHHHHHHHHHHHH-GGG--GGGSHHHHHHHHHHHHHHHHHHHHHHHHHHHHHHHHHHHHH-

Radius of gyration: 22.95 Å; Cα contacts (8 Å, |Δi|>4): 40; chains: 1; bounding box: 59×22×56 Å

Solvent-accessible surface area (backbone atoms only — not comparable to full-atom values): 5946 Å² total; per-residue (Å²): 112,68,69,61,52,51,54,52,53,53,50,66,75,60,66,49,74,70,54,53,54,49,49,53,52,51,52,54,51,50,53,52,20,49,51,52,11,52,52,49,32,48,54,49,50,51,53,52,50,53,56,48,52,53,52,50,50,47,34,74,78,39,60,93,67,56,58,76,65,74,38,73,68,43,42,53,51,51,50,54,53,50,52,51,50,38,52,53,48,32,45,45,42,46,51,53,50,52,55,53,46,53,57,50,54,66,71,76,107

Foldseek 3Di:
DVVVVVVVVVCVVDPDVVNVVLVVVLVVLQVVLQVQLVVQLVVLVVVVVVVVVVLVVCCVVPVVVRPPCPPPVNVVVVVVVSVVVSVCSSCVSVVVSVVVSVVVVVVVD

pLDDT: mean 79.02, std 9.21, range [53.81, 89.56]

Mean predicted aligned error: 10.53 Å

=== Feature glossary ===
Key to the feature types in this record:

— What the protein is —

Primary structure: the covalent order of the twenty standard amino acids along the backbone. Two proteins with the same sequence will (almost always) fold to the same structure; two with 30% identity often share a fold but not the details.

Database cross-references. InterPro integrates a dozen domain/family signature databases into unified entries with residue-range hits. GO terms attach function/process/location labels with evidence codes. CATH codes position the fold in a four-level structural taxonomy. Organism is the NCBI-taxonomy species name.

— Where its atoms are —

The mmCIF block holds the 3D Cartesian coordinates of each backbone atom (N, Cα, C, O) in ångströms. mmCIF is the PDB's canonical archive format — a tagged-loop text representation of the atomic model.

Six rendered views show the 3D structure from the faces of a cube — i.e. along ±x, ±y, ±z. Rendering representation is drawn randomly per protein from cartoon (secondary-structure ribbons), sticks (backbone bonds), or molecular surface; coloring is either N→C rainbow (blue at the N-terminus through red at the C-terminus) or one color per chain.

— Local backbone conformation —

DSSP 8-state secondary structure assigns each residue one of H (α-helix), G (3₁₀-helix), I (π-helix), E (extended β-strand), B (isolated β-bridge), T (hydrogen-bonded turn), S (bend), or '-' (coil). The assignment is computed from backbone hydrogen-bond geometry via the Kabsch–Sander algorithm.

P-SEA three-state annotation labels each residue as helix, strand, or coil based purely on the geometry of the Cα trace. It serves as a fallback when the full backbone (and thus DSSP) is unavailable.

The φ/ψ torsion pair specifies the backbone conformation at each residue. φ rotates about the N–Cα bond, ψ about the Cα–C bond. Steric clashes forbid most of the (φ, ψ) plane — the allowed regions (α-helix basin, β-sheet basin, left-handed helix) are the Ramachandran-allowed regions.

— Global shape and packing —

The geometric summary reports three shape descriptors. Rg (radius of gyration) measures how spread out the Cα atoms are about their centre of mass; compact globular proteins have small Rg, elongated or unfolded ones large. Cα contacts (<8 Å, |i−j|>4) count long-range residue pairs in spatial proximity — high for tightly packed folds, near zero for rods or random coil. The bounding-box extents give the protein's footprint along x, y, z in Å.

Accessible surface area quantifies burial. A residue with SASA near zero is packed into the hydrophobic core; one with SASA >100 Å² sits on the surface. Computed here via the Shrake–Rupley numerical algorithm with a 1.4 Å probe.

Plot images: a contact map (which residues are close in 3D, as an N×N binary image), a Ramachandran scatter (backbone torsion angles, revealing secondary-structure composition at a glance), and — for AlphaFold structures — a PAE heatmap (pairwise prediction confidence).

— Structural neighborhood —

The Foldseek 3Di string encodes local tertiary geometry as a 20-letter alphabet — one character per residue — derived from the relative positions of nearby Cα atoms. Unlike the amino-acid sequence, 3Di is a direct function of the 3D structure, so two proteins with the same fold have similar 3Di strings even at low sequence identity.

Nearest PDB neighbors are the top structural matches found by Foldseek when searching this structure against the entire Protein Data Bank. Each hit reports a TM-score (0 to 1; >0.5 almost always implies the same fold) and an E-value. These are *structural* homologs — they may share no detectable sequence similarity.

— Confidence and disorder —

For AlphaFold models, the B-factor field carries pLDDT — the model's own estimate of local accuracy on a 0–100 scale. Regions with pLDDT<50 should be treated as essentially unmodeled; they often correspond to intrinsically disordered segments.

B-factor (Debye–Waller factor) reflects atomic displacement in the crystal lattice. It is an experimental observable (units Å²), not a prediction; low values mean the atom is pinned down, high values mean it moves or is heterogeneous across the crystal.

Predicted aligned error is AlphaFold's pairwise confidence. Unlike pLDDT (per-residue), PAE is per-residue-pair and captures whether two parts of the structure are correctly placed relative to each other. Units are ångströms of expected positional error.